Protein AF-A0A9K3GUU3-F1 (afdb_monomer)

Organism: Helianthus annuus (NCBI:txid4232)

pLDDT: mean 80.86, std 14.54, range [35.06, 93.25]

Radius of gyration: 13.68 Å; Cα contacts (8 Å, |Δi|>4): 96; chains: 1; bounding box: 31×30×43 Å

Mean predicted aligned error: 7.17 Å

Nearest PDB structures (foldseek):
  8bv0-assembly2_C  TM=9.321E-01  e=8.713E-09  Solanum lycopersicum
  8rfh-assembly1_B  TM=9.266E-01  e=1.737E-08  Nicotiana benthamiana
  8xuo-assembly1_G  TM=9.471E-01  e=4.451E-08  Solanum lycopersicum
  8xuq-assembly1_G  TM=9.417E-01  e=1.071E-07  Solanum lycopersicum
  9cc9-assembly1_L  TM=9.118E-01  e=7.351E-08  Nicotiana benthamiana

Foldseek 3Di:
DCQPVVLLVPDDPLLNVLLVVQVVDPQPDKDFLVVSLVVCVVVVSQDDDPPDDSSRSSVVSVVVCVVSVQKAQPDADPPPRHRGIIGGRPSDPDPD

Structure (mmCIF, N/CA/C/O backbone):
data_AF-A0A9K3GUU3-F1
#
_entry.id   AF-A0A9K3GUU3-F1
#
loop_
_atom_site.group_PDB
_atom_site.id
_atom_site.type_symbol
_atom_site.label_atom_id
_atom_site.label_alt_id
_atom_site.label_comp_id
_atom_site.label_asym_id
_atom_site.label_entity_id
_atom_site.label_seq_id
_atom_site.pdbx_PDB_ins_code
_atom_site.Cartn_x
_atom_site.Cartn_y
_atom_site.Cartn_z
_atom_site.occupancy
_atom_site.B_iso_or_equiv
_atom_site.auth_seq_id
_atom_site.auth_comp_id
_atom_site.auth_asym_id
_atom_site.auth_atom_id
_atom_site.pdbx_PDB_model_num
ATOM 1 N N . MET A 1 1 ? -5.216 -19.336 -17.689 1.00 35.31 1 MET A N 1
ATOM 2 C CA . MET A 1 1 ? -4.459 -18.652 -16.620 1.00 35.31 1 MET A CA 1
ATOM 3 C C . MET A 1 1 ? -5.342 -17.540 -16.080 1.00 35.31 1 MET A C 1
ATOM 5 O O . MET A 1 1 ? -5.417 -16.481 -16.681 1.00 35.31 1 MET A O 1
ATOM 9 N N . GLU A 1 2 ? -6.097 -17.820 -15.019 1.00 43.62 2 GLU A N 1
ATOM 10 C CA . GLU A 1 2 ? -7.077 -16.894 -14.423 1.00 43.62 2 GLU A CA 1
ATOM 11 C C . GLU A 1 2 ? -6.495 -16.187 -13.187 1.00 43.62 2 GLU A C 1
ATOM 13 O O . GLU A 1 2 ? -7.085 -16.182 -12.111 1.00 43.62 2 GLU A O 1
ATOM 18 N N . THR A 1 3 ? -5.297 -15.618 -13.292 1.00 51.69 3 THR A N 1
ATOM 19 C CA . THR A 1 3 ? -4.590 -15.059 -12.125 1.00 51.69 3 THR A CA 1
ATOM 20 C C . THR A 1 3 ? -5.152 -13.711 -11.655 1.00 51.69 3 THR A C 1
ATOM 22 O O . THR A 1 3 ? -5.137 -13.436 -10.459 1.00 51.69 3 THR A O 1
ATOM 25 N N . LEU A 1 4 ? -5.735 -12.901 -12.549 1.00 52.12 4 LEU A N 1
ATOM 26 C CA . LEU A 1 4 ? -6.394 -11.633 -12.192 1.00 52.12 4 LEU A CA 1
ATOM 27 C C . LEU A 1 4 ? -7.838 -11.834 -11.722 1.00 52.12 4 LEU A C 1
ATOM 29 O O . LEU A 1 4 ? -8.232 -11.304 -10.686 1.00 52.12 4 LEU A O 1
ATOM 33 N N . GLY A 1 5 ? -8.614 -12.632 -12.462 1.00 52.28 5 GLY A N 1
ATOM 34 C CA . GLY A 1 5 ? -10.029 -12.865 -12.171 1.00 52.28 5 GLY A CA 1
ATOM 35 C C . GLY A 1 5 ? -10.242 -13.560 -10.830 1.00 52.28 5 GLY A C 1
ATOM 36 O O . GLY A 1 5 ? -11.089 -13.133 -10.053 1.00 52.28 5 GLY A O 1
ATOM 37 N N . LEU A 1 6 ? -9.438 -14.578 -10.507 1.00 55.28 6 LEU A N 1
ATOM 38 C CA . LEU A 1 6 ? -9.591 -15.309 -9.249 1.00 55.28 6 LEU A CA 1
ATOM 39 C C . LEU A 1 6 ? -9.201 -14.446 -8.045 1.00 55.28 6 LEU A C 1
ATOM 41 O O . LEU A 1 6 ? -9.996 -14.336 -7.118 1.00 55.28 6 LEU A O 1
ATOM 45 N N . SER A 1 7 ? -8.053 -13.765 -8.054 1.00 61.53 7 SER A N 1
ATOM 46 C CA . SER A 1 7 ? -7.668 -12.901 -6.925 1.00 61.53 7 SER A CA 1
ATOM 47 C C . SER A 1 7 ? -8.637 -11.734 -6.718 1.00 61.53 7 SER A C 1
ATOM 49 O O . SER A 1 7 ? -8.968 -11.403 -5.582 1.00 61.53 7 SER A O 1
ATOM 51 N N . TYR A 1 8 ? -9.147 -11.153 -7.805 1.00 64.38 8 TYR A N 1
ATOM 52 C CA . TYR A 1 8 ? -10.132 -10.075 -7.764 1.00 64.38 8 TYR A CA 1
ATOM 53 C C . TYR A 1 8 ? -11.516 -10.536 -7.280 1.00 64.38 8 TYR A C 1
ATOM 55 O O . TYR A 1 8 ? -12.148 -9.844 -6.485 1.00 64.38 8 TYR A O 1
ATOM 63 N N . ASN A 1 9 ? -11.975 -11.720 -7.700 1.00 64.56 9 ASN A N 1
ATOM 64 C CA . ASN A 1 9 ? -13.272 -12.273 -7.291 1.00 64.56 9 ASN A CA 1
ATOM 65 C C . ASN A 1 9 ? -13.310 -12.685 -5.810 1.00 64.56 9 ASN A C 1
ATOM 67 O O . ASN A 1 9 ? -14.384 -12.712 -5.216 1.00 64.56 9 ASN A O 1
ATOM 71 N N . HIS A 1 10 ? -12.153 -12.973 -5.208 1.00 71.06 10 HIS A N 1
ATOM 72 C CA . HIS A 1 10 ? -12.026 -13.287 -3.779 1.00 71.06 10 HIS A CA 1
ATOM 73 C C . HIS A 1 10 ? -11.589 -12.077 -2.936 1.00 71.06 10 HIS A C 1
ATOM 75 O O . HIS A 1 10 ? -11.317 -12.216 -1.736 1.00 71.06 10 HIS A O 1
ATOM 81 N N . LEU A 1 11 ? -11.492 -10.889 -3.545 1.00 77.69 11 LEU A N 1
ATOM 82 C CA . LEU A 1 11 ? -11.156 -9.673 -2.825 1.00 77.69 11 LEU A CA 1
ATOM 83 C C . LEU A 1 11 ? -12.400 -9.120 -2.120 1.00 77.69 11 LEU A C 1
ATOM 85 O O . LEU A 1 11 ? -13.443 -8.952 -2.757 1.00 77.69 11 LEU A O 1
ATOM 89 N N . PRO A 1 12 ? -12.307 -8.789 -0.821 1.00 79.81 12 PRO A N 1
ATOM 90 C CA . PRO A 1 12 ? -13.337 -8.011 -0.156 1.00 79.81 12 PRO A CA 1
ATOM 91 C C . PRO A 1 12 ? -13.651 -6.736 -0.943 1.00 79.81 12 PRO A C 1
ATOM 93 O O . PRO A 1 12 ? -12.741 -6.088 -1.466 1.00 79.81 12 PRO A O 1
ATOM 96 N N . LEU A 1 13 ? -14.930 -6.354 -0.987 1.00 79.94 13 LEU A N 1
ATOM 97 C CA . LEU A 1 13 ? -15.406 -5.208 -1.772 1.00 79.94 13 LEU A CA 1
ATOM 98 C C . LEU A 1 13 ? -14.602 -3.927 -1.485 1.00 79.94 13 LEU A C 1
ATOM 100 O O . LEU A 1 13 ? -14.250 -3.207 -2.411 1.00 79.94 13 LEU A O 1
ATOM 104 N N . HIS A 1 14 ? -14.230 -3.709 -0.222 1.00 78.75 14 HIS A N 1
ATOM 105 C CA . HIS A 1 14 ? -13.461 -2.544 0.216 1.00 78.75 14 HIS A CA 1
ATOM 106 C C . HIS A 1 14 ? -12.008 -2.507 -0.300 1.00 78.75 14 HIS A C 1
ATOM 108 O O . HIS A 1 14 ? -11.449 -1.432 -0.472 1.00 78.75 14 HIS A O 1
ATOM 114 N N . LEU A 1 15 ? -11.385 -3.658 -0.591 1.00 84.25 15 LEU A N 1
ATOM 115 C CA . LEU A 1 15 ? -10.037 -3.708 -1.185 1.00 84.25 15 LEU A CA 1
ATOM 116 C C . LEU A 1 15 ? -10.074 -3.605 -2.711 1.00 84.25 15 LEU A C 1
ATOM 118 O O . LEU A 1 15 ? -9.070 -3.262 -3.338 1.00 84.25 15 LEU A O 1
ATOM 122 N N . ARG A 1 16 ? -11.223 -3.923 -3.315 1.00 85.19 16 ARG A N 1
ATOM 123 C CA . ARG A 1 16 ? -11.403 -3.986 -4.766 1.00 85.19 16 ARG A CA 1
ATOM 124 C C . ARG A 1 16 ? -11.196 -2.620 -5.410 1.00 85.19 16 ARG A C 1
ATOM 126 O O . ARG A 1 16 ? -10.490 -2.531 -6.409 1.00 85.19 16 ARG A O 1
ATOM 133 N N . GLU A 1 17 ? -11.753 -1.567 -4.820 1.00 87.75 17 GLU A N 1
ATOM 134 C CA . GLU A 1 17 ? -11.617 -0.194 -5.322 1.00 87.75 17 GLU A CA 1
ATOM 135 C C . GLU A 1 17 ? -10.170 0.305 -5.216 1.00 87.75 17 GLU A C 1
ATOM 137 O O . GLU A 1 17 ? -9.600 0.770 -6.204 1.00 87.75 17 GLU A O 1
ATOM 142 N N . CYS A 1 18 ? -9.521 0.093 -4.064 1.00 89.62 18 CYS A N 1
ATOM 143 C CA . CYS A 1 18 ? -8.106 0.417 -3.866 1.00 89.62 18 CYS A CA 1
ATOM 144 C C . CYS A 1 18 ? -7.189 -0.309 -4.862 1.00 89.62 18 CYS A C 1
ATOM 146 O O . CYS A 1 18 ? -6.256 0.292 -5.398 1.00 89.62 18 CYS A O 1
ATOM 148 N N . PHE A 1 19 ? -7.453 -1.592 -5.128 1.00 86.38 19 PHE A N 1
ATOM 149 C CA . PHE A 1 19 ? -6.684 -2.385 -6.086 1.00 86.38 19 PHE A CA 1
ATOM 150 C C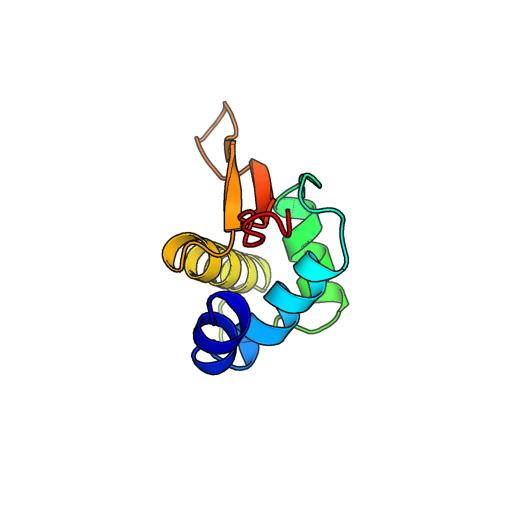 . PHE A 1 19 ? -6.901 -1.924 -7.535 1.00 86.38 19 PHE A C 1
ATOM 152 O O . PHE A 1 19 ? -5.933 -1.766 -8.277 1.00 86.38 19 PHE A O 1
ATOM 159 N N . LEU A 1 20 ? -8.147 -1.645 -7.935 1.00 85.44 20 LEU A N 1
ATOM 160 C CA . LEU A 1 20 ? -8.460 -1.110 -9.267 1.00 85.44 20 LEU A CA 1
ATOM 161 C C . LEU A 1 20 ? -7.799 0.243 -9.511 1.00 85.44 20 LEU A C 1
ATOM 163 O O . LEU A 1 20 ? -7.272 0.471 -10.597 1.00 85.44 20 LEU A O 1
ATOM 167 N N . TYR A 1 21 ? -7.787 1.113 -8.499 1.00 88.06 21 TYR A N 1
ATOM 168 C CA . TYR A 1 21 ? -7.117 2.407 -8.582 1.00 88.06 21 TYR A CA 1
ATOM 169 C C . TYR A 1 21 ? -5.637 2.251 -8.942 1.00 88.06 21 TYR A C 1
ATOM 171 O O . TYR A 1 21 ? -5.132 2.943 -9.821 1.00 88.06 21 TYR A O 1
ATOM 179 N N . LEU A 1 22 ? -4.947 1.301 -8.302 1.00 85.81 22 LEU A N 1
ATOM 180 C CA . LEU A 1 22 ? -3.553 0.992 -8.616 1.00 85.81 22 LEU A CA 1
ATOM 181 C C . LEU A 1 22 ? -3.392 0.453 -10.046 1.00 85.81 22 LEU A C 1
ATOM 183 O O . LEU A 1 22 ? -2.401 0.765 -10.699 1.00 85.81 22 LEU A O 1
ATOM 187 N N . GLY A 1 23 ? -4.360 -0.330 -10.532 1.00 83.25 23 GLY A N 1
ATOM 188 C CA . GLY A 1 23 ? -4.332 -0.958 -11.859 1.00 83.25 23 GLY A CA 1
ATOM 189 C C . GLY A 1 23 ? -4.510 0.016 -13.023 1.00 83.25 23 GLY A C 1
ATOM 190 O O . GLY A 1 23 ? -4.253 -0.349 -14.165 1.00 83.25 23 GLY A O 1
ATOM 191 N N . GLY A 1 24 ? -4.915 1.259 -12.751 1.00 83.75 24 GLY A N 1
ATOM 192 C CA . GLY A 1 24 ? -4.950 2.330 -13.749 1.00 83.75 24 GLY A CA 1
ATOM 193 C C . GLY A 1 24 ? -3.573 2.901 -14.109 1.00 83.75 24 GLY A C 1
ATOM 194 O O . GLY A 1 24 ? -3.474 3.712 -15.029 1.00 83.75 24 GLY A O 1
ATOM 195 N N . PHE A 1 25 ? -2.514 2.513 -13.394 1.00 83.62 25 PHE A N 1
ATOM 196 C CA . PHE A 1 25 ? -1.154 3.008 -13.606 1.00 83.62 25 PHE A CA 1
ATOM 197 C C . PHE A 1 25 ? -0.278 1.961 -14.308 1.00 83.62 25 PHE A C 1
ATOM 199 O O . PHE A 1 25 ? -0.566 0.767 -14.233 1.00 83.62 25 PHE A O 1
ATOM 206 N N . PRO A 1 26 ? 0.820 2.383 -14.967 1.00 81.25 26 PRO A N 1
ATOM 207 C CA . PRO A 1 26 ? 1.790 1.453 -15.534 1.00 81.25 26 PRO A CA 1
ATOM 208 C C . PRO A 1 26 ? 2.326 0.478 -14.479 1.00 81.25 26 PRO A C 1
ATOM 210 O O . PRO A 1 26 ? 2.520 0.849 -13.324 1.00 81.25 26 PRO A O 1
ATOM 213 N N . GLU A 1 27 ? 2.628 -0.744 -14.896 1.00 71.56 27 GLU A N 1
ATOM 214 C CA . GLU A 1 27 ? 3.014 -1.867 -14.031 1.00 71.56 27 GLU A CA 1
ATOM 215 C C . GLU A 1 27 ? 4.223 -1.575 -13.114 1.00 71.56 27 GLU A C 1
ATOM 217 O O . GLU A 1 27 ? 4.254 -1.944 -11.939 1.00 71.56 27 GLU A O 1
ATOM 222 N N . ASP A 1 28 ? 5.194 -0.810 -13.613 1.00 76.38 28 ASP A N 1
ATOM 223 C CA . ASP A 1 28 ? 6.381 -0.400 -12.856 1.00 76.38 28 ASP A CA 1
ATOM 224 C C . ASP A 1 28 ? 6.222 0.916 -12.086 1.00 76.38 28 ASP A C 1
ATOM 226 O O . ASP A 1 28 ? 7.181 1.424 -11.484 1.00 76.38 28 ASP A O 1
ATOM 230 N N . PHE A 1 29 ? 5.017 1.487 -12.069 1.00 85.88 29 PHE A N 1
ATOM 231 C CA . PHE A 1 29 ? 4.759 2.717 -11.345 1.00 85.88 29 PHE A CA 1
ATOM 232 C C . PHE A 1 29 ? 4.912 2.495 -9.836 1.00 85.88 29 PHE A C 1
ATOM 234 O O . PHE A 1 29 ? 4.238 1.678 -9.205 1.00 85.88 29 PHE A O 1
ATOM 241 N N . LYS A 1 30 ? 5.826 3.262 -9.235 1.00 89.75 30 LYS A N 1
ATOM 242 C CA . LYS A 1 30 ? 6.088 3.229 -7.795 1.00 89.75 30 LYS A CA 1
ATOM 243 C C . LYS A 1 30 ? 5.255 4.294 -7.104 1.00 89.75 30 LYS A C 1
ATOM 245 O O . LYS A 1 30 ? 5.522 5.488 -7.231 1.00 89.75 30 LYS A O 1
ATOM 250 N N . PHE A 1 31 ? 4.305 3.853 -6.298 1.00 90.56 31 PHE A N 1
ATOM 251 C CA . PHE A 1 31 ? 3.515 4.724 -5.447 1.00 90.56 31 PHE A CA 1
ATOM 252 C C . PHE A 1 31 ? 4.265 5.021 -4.158 1.00 90.56 31 PHE A C 1
ATOM 254 O O . PHE A 1 31 ? 4.697 4.106 -3.452 1.00 90.56 31 PHE A O 1
ATOM 261 N N . GLU A 1 32 ? 4.371 6.299 -3.800 1.00 92.69 32 GLU A N 1
ATOM 262 C CA . GLU A 1 32 ? 4.714 6.670 -2.432 1.00 92.69 32 GLU A CA 1
ATOM 263 C C . GLU A 1 32 ? 3.541 6.310 -1.516 1.00 92.69 32 GLU A C 1
ATOM 265 O O . GLU A 1 32 ? 2.432 6.809 -1.691 1.00 92.69 32 GLU A O 1
ATOM 270 N N . VAL A 1 33 ? 3.797 5.471 -0.511 1.00 91.31 33 VAL A N 1
ATOM 271 C CA . VAL A 1 33 ? 2.748 4.897 0.347 1.00 91.31 33 VAL A CA 1
ATOM 272 C C . VAL A 1 33 ? 1.944 5.968 1.065 1.00 91.31 33 VAL A C 1
ATOM 274 O O . VAL A 1 33 ? 0.729 5.851 1.157 1.00 91.31 33 VAL A O 1
ATOM 277 N N . LYS A 1 34 ? 2.599 7.043 1.527 1.00 90.06 34 LYS A N 1
ATOM 278 C CA . LYS A 1 34 ? 1.881 8.153 2.156 1.00 90.06 34 LYS A CA 1
ATOM 279 C C . LYS A 1 34 ? 0.893 8.746 1.158 1.00 90.06 34 LYS A C 1
ATOM 281 O O . LYS A 1 34 ? -0.300 8.712 1.407 1.00 90.06 34 LYS A O 1
ATOM 286 N N . ARG A 1 35 ? 1.368 9.195 -0.003 1.00 91.44 35 ARG A N 1
ATOM 287 C CA . ARG A 1 35 ? 0.514 9.787 -1.038 1.00 91.44 35 ARG A CA 1
ATOM 288 C C . ARG A 1 35 ? -0.625 8.859 -1.472 1.00 91.44 35 ARG A C 1
ATOM 290 O O . ARG A 1 35 ? -1.742 9.333 -1.619 1.00 91.44 35 ARG A O 1
ATOM 297 N N . LEU A 1 36 ? -0.361 7.563 -1.630 1.00 92.19 36 LEU A N 1
ATOM 298 C CA . LEU A 1 36 ? -1.378 6.576 -1.994 1.00 92.19 36 LEU A CA 1
ATOM 299 C C . LEU A 1 36 ? -2.520 6.504 -0.972 1.00 92.19 36 LEU A C 1
ATOM 301 O O . LEU A 1 36 ? -3.680 6.546 -1.362 1.00 92.19 36 LEU A O 1
ATOM 305 N N . MET A 1 37 ? -2.201 6.463 0.326 1.00 91.62 37 MET A N 1
ATOM 306 C CA . MET A 1 37 ? -3.226 6.447 1.377 1.00 91.62 37 MET A CA 1
ATOM 307 C C . MET A 1 37 ? -4.099 7.708 1.334 1.00 91.62 37 MET A C 1
ATOM 309 O O . MET A 1 37 ? -5.317 7.611 1.432 1.00 91.62 37 MET A O 1
ATOM 313 N N . TRP A 1 38 ? -3.494 8.882 1.126 1.00 91.44 38 TRP A N 1
ATOM 314 C CA . TRP A 1 38 ? -4.240 10.140 0.995 1.00 91.44 38 TRP A CA 1
ATOM 315 C C . TRP A 1 38 ? -5.151 10.154 -0.239 1.00 91.44 38 TRP A C 1
ATOM 317 O O . TRP A 1 38 ? -6.257 10.679 -0.162 1.00 91.44 38 TRP A O 1
ATOM 327 N N . LEU A 1 39 ? -4.717 9.554 -1.352 1.00 92.12 39 LEU A N 1
ATOM 328 C CA . LEU A 1 39 ? -5.542 9.414 -2.555 1.00 92.12 39 LEU A CA 1
ATOM 329 C C . LEU A 1 39 ? -6.746 8.508 -2.294 1.00 92.12 39 LEU A C 1
ATOM 331 O O . LEU A 1 39 ? -7.864 8.905 -2.583 1.00 92.12 39 LEU A O 1
ATOM 335 N N . TRP A 1 40 ? -6.557 7.345 -1.669 1.00 93.25 40 TRP A N 1
ATOM 336 C CA . TRP A 1 40 ? -7.683 6.464 -1.341 1.00 93.25 40 TRP A CA 1
ATOM 337 C C . TRP A 1 40 ? -8.695 7.099 -0.387 1.00 93.25 40 TRP A C 1
ATOM 339 O O . TRP A 1 40 ? -9.893 6.862 -0.518 1.00 93.25 40 TRP A O 1
ATOM 349 N N . VAL A 1 41 ? -8.229 7.922 0.554 1.00 91.00 41 VAL A N 1
ATOM 350 C CA . VAL A 1 41 ? -9.116 8.704 1.422 1.00 91.00 41 VAL A CA 1
ATOM 351 C C . VAL A 1 41 ? -9.876 9.765 0.619 1.00 91.00 41 VAL A C 1
ATOM 353 O O . VAL A 1 41 ? -11.080 9.907 0.800 1.00 91.00 41 VAL A O 1
ATOM 356 N N . ALA A 1 42 ? -9.200 10.489 -0.277 1.00 91.31 42 ALA A N 1
ATOM 357 C CA . ALA A 1 42 ? -9.817 11.536 -1.094 1.00 91.31 42 ALA A CA 1
ATOM 358 C C . ALA A 1 42 ? -10.856 10.991 -2.090 1.00 91.31 42 ALA A C 1
ATOM 360 O O . ALA A 1 42 ? -11.881 11.631 -2.305 1.00 91.31 42 ALA A O 1
ATOM 361 N N . GLU A 1 43 ? -10.613 9.807 -2.651 1.00 89.44 43 GLU A N 1
ATOM 362 C CA . GLU A 1 43 ? -11.550 9.098 -3.535 1.00 89.44 43 GLU A CA 1
ATOM 363 C C . GLU A 1 43 ? -12.718 8.446 -2.768 1.00 89.44 43 GLU A C 1
ATOM 365 O O . GLU A 1 43 ? -13.675 7.970 -3.371 1.00 89.44 43 GLU A O 1
ATOM 370 N N . GLY A 1 44 ? -12.663 8.416 -1.430 1.00 89.62 44 GLY A N 1
ATOM 371 C CA . GLY A 1 44 ? -13.717 7.845 -0.588 1.00 89.62 44 GLY A CA 1
ATOM 372 C C . GLY A 1 44 ? -13.679 6.321 -0.444 1.00 89.62 44 GLY A C 1
ATOM 373 O O . GLY A 1 44 ? -14.601 5.751 0.138 1.00 89.62 44 GLY A O 1
ATOM 374 N N . PHE A 1 45 ? -12.612 5.658 -0.906 1.00 90.19 45 PHE A N 1
ATOM 375 C CA . PHE A 1 45 ? -12.438 4.203 -0.759 1.00 90.19 45 PHE A CA 1
ATOM 376 C C . PHE A 1 45 ? -12.226 3.789 0.702 1.00 90.19 45 PHE A C 1
ATOM 378 O O . PHE A 1 45 ? -12.520 2.662 1.095 1.00 90.19 45 PHE A O 1
ATOM 385 N N . ILE A 1 46 ? -11.690 4.701 1.518 1.00 90.56 46 ILE A N 1
ATOM 386 C CA . ILE A 1 46 ? -11.465 4.484 2.946 1.00 90.56 46 ILE A CA 1
ATOM 387 C C . ILE A 1 46 ? -12.556 5.196 3.731 1.00 90.56 46 ILE A C 1
ATOM 389 O O . ILE A 1 46 ? -12.593 6.424 3.794 1.00 90.56 46 ILE A O 1
ATOM 393 N N . GLN A 1 47 ? -13.417 4.412 4.370 1.00 85.44 47 GLN A N 1
ATOM 394 C CA . GLN A 1 47 ? -14.442 4.923 5.271 1.00 85.44 47 GLN A CA 1
ATOM 395 C C . GLN A 1 47 ? -13.971 4.823 6.718 1.00 85.44 47 GLN A C 1
ATOM 397 O O . GLN A 1 47 ? -13.250 3.897 7.094 1.00 85.44 47 GLN A O 1
ATOM 402 N N . GLN A 1 48 ? -14.373 5.793 7.537 1.00 85.81 48 GLN A N 1
ATOM 403 C CA . GLN A 1 48 ? -14.057 5.774 8.956 1.00 85.81 48 GLN A CA 1
ATOM 404 C C . GLN A 1 48 ? -14.806 4.626 9.638 1.00 85.81 48 GLN A C 1
ATOM 406 O O . GLN A 1 48 ? -16.029 4.543 9.561 1.00 85.81 48 GLN A O 1
ATOM 411 N N . ASP A 1 49 ? -14.062 3.773 10.338 1.00 82.44 49 ASP A N 1
ATOM 412 C CA . ASP A 1 49 ? -14.608 2.669 11.120 1.00 82.44 49 ASP A CA 1
ATOM 413 C C . ASP A 1 49 ? -14.259 2.853 12.603 1.00 82.44 49 ASP A C 1
ATOM 415 O O . ASP A 1 49 ? -13.115 2.663 13.041 1.00 82.44 49 ASP A O 1
ATOM 419 N N . GLY A 1 50 ? -15.262 3.286 13.368 1.00 84.19 50 GLY A N 1
ATOM 420 C CA . GLY A 1 50 ? -15.148 3.569 14.794 1.00 84.19 50 GLY A CA 1
ATOM 421 C C . GLY A 1 50 ? -14.093 4.634 15.112 1.00 84.19 50 GLY A C 1
ATOM 422 O O . GLY A 1 50 ? -14.081 5.725 14.541 1.00 84.19 50 GLY A O 1
ATOM 423 N N . ASN A 1 51 ? -13.198 4.302 16.046 1.00 87.12 51 ASN A N 1
ATOM 424 C CA . ASN A 1 51 ? -12.163 5.213 16.550 1.00 87.12 51 ASN A CA 1
ATOM 425 C C . ASN A 1 51 ? -10.831 5.117 15.790 1.00 87.12 51 ASN A C 1
ATOM 427 O O . ASN A 1 51 ? -9.845 5.723 16.211 1.00 87.12 51 ASN A O 1
ATOM 431 N N . ARG A 1 52 ? -10.759 4.330 14.709 1.00 87.88 52 ARG A N 1
ATOM 432 C CA . ARG A 1 52 ? -9.527 4.205 13.922 1.00 87.88 52 ARG A CA 1
ATOM 433 C C . ARG A 1 52 ? -9.345 5.422 13.025 1.00 87.88 52 ARG A C 1
ATOM 435 O O . ARG A 1 52 ? -10.303 5.921 12.437 1.00 87.88 52 ARG A O 1
ATOM 442 N N . SER A 1 53 ? -8.102 5.886 12.905 1.00 90.50 53 SER A N 1
ATOM 443 C CA . SER A 1 53 ? -7.778 6.948 11.958 1.00 90.50 53 SER A CA 1
ATOM 444 C C . SER A 1 53 ? -7.891 6.427 10.522 1.00 90.50 53 SER A C 1
ATOM 446 O O . SER A 1 53 ? -7.619 5.255 10.251 1.00 90.50 53 SER A O 1
ATOM 448 N N . LEU A 1 54 ? -8.259 7.300 9.581 1.00 89.69 54 LEU A N 1
ATOM 449 C CA . LEU A 1 54 ? -8.314 6.945 8.158 1.00 89.69 54 LEU A CA 1
ATOM 450 C C . LEU A 1 54 ? -6.948 6.467 7.639 1.00 89.69 54 LEU A C 1
ATOM 452 O O . LEU A 1 54 ? -6.887 5.568 6.806 1.00 89.69 54 LEU A O 1
ATOM 456 N N . GLU A 1 55 ? -5.852 7.018 8.172 1.00 88.31 55 GLU A N 1
ATOM 457 C CA . GLU A 1 55 ? -4.496 6.572 7.837 1.00 88.31 55 GLU A CA 1
ATOM 458 C C . GLU A 1 55 ? -4.237 5.129 8.295 1.00 88.31 55 GLU A C 1
ATOM 460 O O . GLU A 1 55 ? -3.662 4.346 7.540 1.00 88.31 55 GLU A O 1
ATOM 465 N N . ASP A 1 56 ? -4.686 4.750 9.496 1.00 89.62 56 ASP A N 1
ATOM 466 C CA . ASP A 1 56 ? -4.526 3.382 10.002 1.00 89.62 56 ASP A CA 1
ATOM 467 C C . ASP A 1 56 ? -5.359 2.378 9.200 1.00 89.62 56 ASP A C 1
ATOM 469 O O . ASP A 1 56 ? -4.883 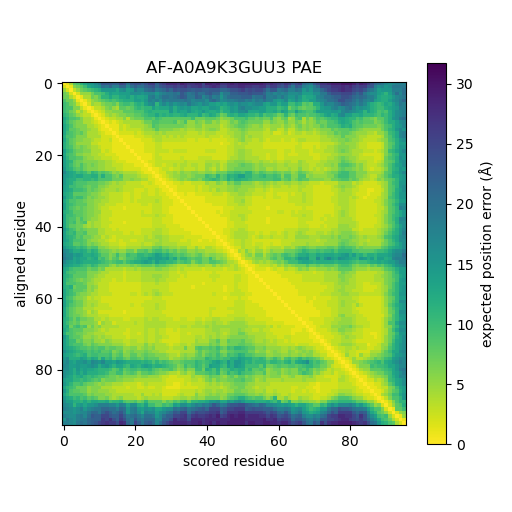1.278 8.909 1.00 89.62 56 ASP A O 1
ATOM 473 N N . ILE A 1 57 ? -6.577 2.759 8.798 1.00 91.50 57 ILE A N 1
ATOM 474 C CA . ILE A 1 57 ? -7.442 1.922 7.954 1.00 91.50 57 ILE A CA 1
ATOM 475 C C . ILE A 1 57 ? -6.807 1.744 6.569 1.00 91.50 57 ILE A C 1
ATOM 477 O O . ILE A 1 57 ? -6.641 0.613 6.112 1.00 91.50 57 ILE A O 1
ATOM 481 N N . ALA A 1 58 ? -6.363 2.836 5.937 1.00 91.44 58 ALA A N 1
ATOM 482 C CA . ALA A 1 58 ? -5.695 2.799 4.636 1.00 91.44 58 ALA A CA 1
ATOM 483 C C . ALA A 1 58 ? -4.409 1.959 4.670 1.00 91.44 58 ALA A C 1
ATOM 485 O O . ALA A 1 58 ? -4.120 1.197 3.744 1.00 91.44 58 ALA A O 1
ATOM 486 N N . LYS A 1 59 ? -3.641 2.061 5.759 1.00 90.12 59 LYS A N 1
ATOM 487 C CA . LYS A 1 59 ? -2.453 1.235 5.972 1.00 90.12 59 LYS A CA 1
ATOM 488 C C . LYS A 1 59 ? -2.815 -0.243 6.102 1.00 90.12 59 LYS A C 1
ATOM 490 O O . LYS A 1 59 ? -2.118 -1.064 5.514 1.00 90.12 59 LYS A O 1
ATOM 495 N N . GLY A 1 60 ? -3.883 -0.573 6.830 1.00 90.56 60 GLY A N 1
ATOM 496 C CA . GLY A 1 60 ? -4.404 -1.938 6.923 1.00 90.56 60 GLY A CA 1
ATOM 497 C C . GLY A 1 60 ? -4.752 -2.504 5.548 1.00 90.56 60 GLY A C 1
ATOM 498 O O . GLY A 1 60 ? -4.280 -3.577 5.196 1.00 90.56 60 GLY A O 1
ATOM 499 N N . TYR A 1 61 ? -5.453 -1.729 4.719 1.00 91.25 61 TYR A N 1
ATOM 500 C CA . TYR A 1 61 ? -5.818 -2.157 3.364 1.00 91.25 61 TYR A CA 1
ATOM 501 C C . TYR A 1 61 ? -4.586 -2.407 2.493 1.00 91.25 61 TYR A C 1
ATOM 503 O O . TYR A 1 61 ? -4.519 -3.399 1.770 1.00 91.25 61 TYR A O 1
ATOM 511 N N . LEU A 1 62 ? -3.575 -1.538 2.582 1.00 90.81 62 LEU A N 1
ATOM 512 C CA . LEU A 1 62 ? -2.316 -1.753 1.875 1.00 90.81 62 LEU A CA 1
ATOM 513 C C . LEU A 1 62 ? -1.602 -3.025 2.355 1.00 90.81 62 LEU A C 1
ATOM 515 O O . LEU A 1 62 ? -1.045 -3.744 1.531 1.00 90.81 62 LEU A O 1
ATOM 519 N N . MET A 1 63 ? -1.600 -3.298 3.662 1.00 89.69 63 MET A N 1
ATOM 520 C CA . MET A 1 63 ? -0.993 -4.511 4.218 1.00 89.69 63 MET A CA 1
ATOM 521 C C . MET A 1 63 ? -1.738 -5.764 3.754 1.00 89.69 63 MET A C 1
ATOM 523 O O . MET A 1 63 ? -1.085 -6.688 3.286 1.00 89.69 63 MET A O 1
ATOM 527 N N . ASP A 1 64 ? -3.071 -5.750 3.725 1.00 90.12 64 ASP A N 1
ATOM 528 C CA . ASP A 1 64 ? -3.869 -6.863 3.202 1.00 90.12 64 ASP A CA 1
ATOM 529 C C . ASP A 1 64 ? -3.580 -7.140 1.716 1.00 90.12 64 ASP A C 1
ATOM 531 O O . ASP A 1 64 ? -3.514 -8.293 1.290 1.00 90.12 64 ASP A O 1
ATOM 535 N N . LEU A 1 65 ? -3.386 -6.092 0.907 1.00 88.69 65 LEU A N 1
ATOM 536 C CA . LEU A 1 65 ? -2.994 -6.235 -0.500 1.00 88.69 65 LEU A CA 1
ATOM 537 C C . LEU A 1 65 ? -1.579 -6.813 -0.654 1.00 88.69 65 LEU A C 1
ATOM 539 O O . LEU A 1 65 ? -1.329 -7.583 -1.584 1.00 88.69 65 LEU A O 1
ATOM 543 N N . VAL A 1 66 ? -0.659 -6.461 0.247 1.00 87.81 66 VAL A N 1
ATOM 544 C CA . VAL A 1 66 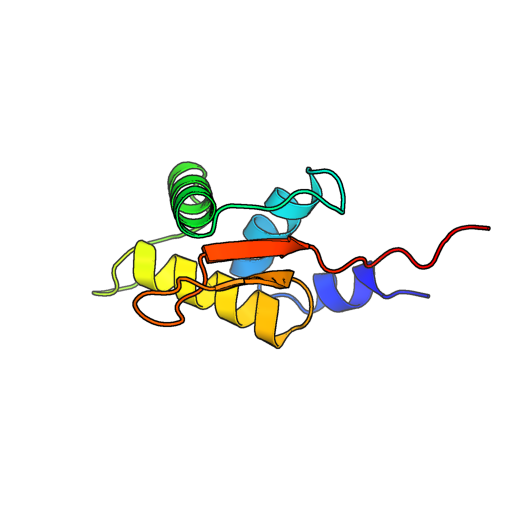? 0.698 -7.027 0.288 1.00 87.81 66 VAL A CA 1
ATOM 545 C C . VAL A 1 66 ? 0.660 -8.495 0.718 1.00 87.81 66 VAL A C 1
ATOM 547 O O . VAL A 1 66 ? 1.263 -9.329 0.050 1.00 87.81 66 VAL A O 1
ATOM 550 N N . ASP A 1 67 ? -0.098 -8.831 1.762 1.00 87.19 67 ASP A N 1
ATOM 551 C CA . ASP A 1 67 ? -0.232 -10.198 2.284 1.00 87.19 67 ASP A CA 1
ATOM 552 C C . ASP A 1 67 ? -0.899 -11.140 1.269 1.00 87.19 67 ASP A C 1
ATOM 554 O O . ASP A 1 67 ? -0.621 -12.339 1.229 1.00 87.19 67 ASP A O 1
ATOM 558 N N . ARG A 1 68 ? -1.738 -10.589 0.385 1.00 84.38 68 ARG A N 1
ATOM 559 C CA . ARG A 1 68 ? -2.349 -11.299 -0.750 1.00 84.38 68 ARG A CA 1
ATOM 560 C C . ARG A 1 68 ? -1.462 -11.349 -2.001 1.00 84.38 68 ARG A C 1
ATOM 562 O O . ARG A 1 68 ? -1.921 -11.833 -3.032 1.00 84.38 68 ARG A O 1
ATOM 569 N N . ASN A 1 69 ? -0.219 -10.866 -1.936 1.00 83.81 69 ASN A N 1
ATOM 570 C CA . ASN A 1 69 ? 0.728 -10.769 -3.058 1.00 83.81 69 ASN A CA 1
ATOM 571 C C . ASN A 1 69 ? 0.220 -9.953 -4.264 1.00 83.81 69 ASN A C 1
ATOM 573 O O . ASN A 1 69 ? 0.649 -10.172 -5.393 1.00 83.81 69 ASN A O 1
ATOM 577 N N . LEU A 1 70 ? -0.680 -8.991 -4.044 1.00 84.00 70 LEU A N 1
ATOM 578 C CA . LEU A 1 70 ? -1.197 -8.108 -5.100 1.00 84.00 70 LEU A CA 1
ATOM 579 C C . LEU A 1 70 ? -0.359 -6.840 -5.263 1.00 84.00 70 LEU A C 1
ATOM 581 O O . LEU A 1 70 ? -0.338 -6.220 -6.327 1.00 84.00 70 LEU A O 1
ATOM 585 N N . VAL A 1 71 ? 0.346 -6.454 -4.202 1.00 87.12 71 VAL A N 1
ATOM 586 C CA . VAL A 1 71 ? 1.210 -5.277 -4.152 1.00 87.12 71 VAL A CA 1
ATOM 587 C C . VAL A 1 71 ? 2.561 -5.677 -3.567 1.00 87.12 71 VAL A C 1
ATOM 589 O O . VAL A 1 71 ? 2.639 -6.362 -2.553 1.00 87.12 71 VAL A O 1
ATOM 592 N N . ILE A 1 72 ? 3.643 -5.215 -4.187 1.00 88.19 72 ILE A N 1
ATOM 593 C CA . ILE A 1 72 ? 5.018 -5.446 -3.739 1.00 88.19 72 ILE A CA 1
ATOM 594 C C . ILE A 1 72 ? 5.545 -4.196 -3.034 1.00 88.19 72 ILE A C 1
ATOM 596 O O . ILE A 1 72 ? 5.376 -3.064 -3.498 1.00 88.19 72 ILE A O 1
ATOM 600 N N . VAL A 1 73 ? 6.272 -4.389 -1.932 1.00 88.69 73 VAL A N 1
ATOM 601 C CA . VAL A 1 73 ? 7.011 -3.309 -1.266 1.00 88.69 73 VAL A CA 1
ATOM 602 C C . VAL A 1 73 ? 8.238 -2.929 -2.101 1.00 88.69 73 VAL A C 1
ATOM 604 O O . VAL A 1 73 ? 9.230 -3.649 -2.144 1.00 88.69 73 VAL A O 1
ATOM 607 N N . ALA A 1 74 ? 8.189 -1.756 -2.732 1.00 87.25 74 ALA A N 1
ATOM 608 C CA . ALA A 1 74 ? 9.248 -1.226 -3.593 1.00 87.25 74 ALA A CA 1
ATOM 609 C C . ALA A 1 74 ? 10.294 -0.390 -2.830 1.00 87.25 74 ALA A C 1
ATOM 611 O O . ALA A 1 74 ? 11.327 -0.015 -3.385 1.00 87.25 74 ALA A O 1
ATOM 612 N N . GLY A 1 75 ? 10.041 -0.063 -1.560 1.00 87.81 75 GLY A N 1
ATOM 613 C CA . GLY A 1 75 ? 11.012 0.629 -0.722 1.00 87.81 75 GLY A CA 1
ATOM 614 C C . GLY A 1 75 ? 10.572 0.776 0.727 1.00 87.81 75 GLY A C 1
ATOM 615 O O . GLY A 1 75 ? 9.390 0.963 1.022 1.00 87.81 75 GLY A O 1
ATOM 616 N N . ARG A 1 76 ? 11.552 0.762 1.633 1.00 88.31 76 ARG A N 1
ATOM 617 C CA . ARG A 1 76 ? 11.375 1.025 3.067 1.00 88.31 76 ARG A CA 1
ATOM 618 C C . ARG A 1 76 ? 12.080 2.311 3.491 1.00 88.31 76 ARG A C 1
ATOM 620 O O . ARG A 1 76 ? 13.071 2.731 2.891 1.00 88.31 76 ARG A O 1
ATOM 627 N N . ARG A 1 77 ? 11.550 2.967 4.520 1.00 85.12 77 ARG A N 1
ATOM 628 C CA . ARG A 1 77 ? 12.158 4.145 5.144 1.00 85.12 77 ARG A CA 1
ATOM 629 C C . ARG A 1 77 ? 13.391 3.713 5.932 1.00 85.12 77 ARG A C 1
ATOM 631 O O . ARG A 1 77 ? 13.325 2.769 6.710 1.00 85.12 77 ARG A O 1
ATOM 638 N N . LYS A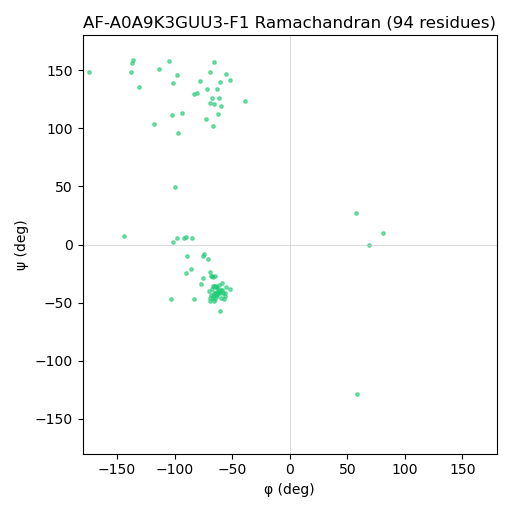 1 78 ? 14.497 4.446 5.779 1.00 82.06 78 LYS A N 1
ATOM 639 C CA . LYS A 1 78 ? 15.744 4.177 6.517 1.00 82.06 78 LYS A CA 1
ATOM 640 C C . LYS A 1 78 ? 15.612 4.424 8.025 1.00 82.06 78 LYS A C 1
ATOM 642 O O . LYS A 1 78 ? 16.316 3.795 8.796 1.00 82.06 78 LYS A O 1
ATOM 647 N N . SER A 1 79 ? 14.723 5.331 8.431 1.00 83.62 79 SER A N 1
ATOM 648 C CA . SER A 1 79 ? 14.584 5.763 9.824 1.00 83.62 79 SER A CA 1
ATOM 649 C C . SER A 1 79 ? 13.845 4.771 10.721 1.00 83.62 79 SER A C 1
ATOM 651 O O . SER A 1 79 ? 14.149 4.695 11.903 1.00 83.62 79 SER A O 1
ATOM 653 N N . ASN A 1 80 ? 12.860 4.041 10.192 1.00 80.88 80 ASN A N 1
ATOM 654 C CA . ASN A 1 80 ? 12.001 3.169 11.000 1.00 80.88 80 ASN A CA 1
ATOM 655 C C . ASN A 1 80 ? 11.582 1.867 10.298 1.00 80.88 80 ASN A C 1
ATOM 657 O O . ASN A 1 80 ? 10.699 1.169 10.785 1.00 80.88 80 ASN A O 1
ATOM 661 N N . GLY A 1 81 ? 12.135 1.568 9.118 1.00 80.38 81 GLY A N 1
ATOM 662 C CA . GLY A 1 81 ? 11.790 0.372 8.344 1.00 80.38 81 GLY A CA 1
ATOM 663 C C . GLY A 1 81 ? 10.376 0.362 7.746 1.00 80.38 81 GLY A C 1
ATOM 664 O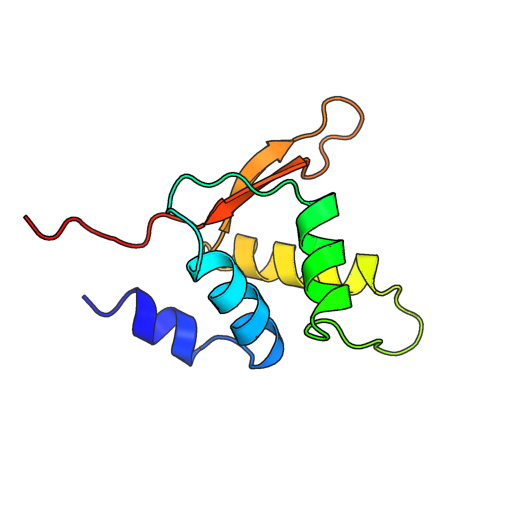 O . GLY A 1 81 ? 10.029 -0.592 7.051 1.00 80.38 81 GLY A O 1
ATOM 665 N N . GLY A 1 82 ? 9.566 1.405 7.959 1.00 83.31 82 GLY A N 1
ATOM 666 C CA . GLY A 1 82 ? 8.192 1.480 7.458 1.00 83.31 82 GLY A CA 1
ATOM 667 C C . GLY A 1 82 ? 8.116 1.534 5.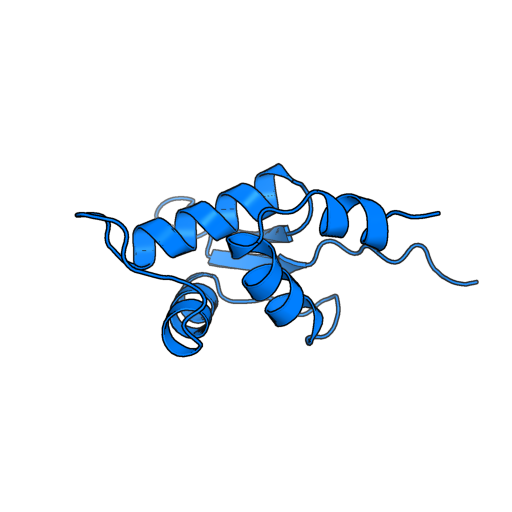931 1.00 83.31 82 GLY A C 1
ATOM 668 O O . GLY A 1 82 ? 9.071 1.949 5.268 1.00 83.31 82 GLY A O 1
ATOM 669 N N . LEU A 1 83 ? 6.975 1.140 5.355 1.00 85.25 83 LEU A N 1
ATOM 670 C CA . LEU A 1 83 ? 6.789 1.177 3.905 1.00 85.25 83 LEU A CA 1
ATOM 671 C C . LEU A 1 83 ? 6.910 2.626 3.398 1.00 85.25 83 LEU A C 1
ATOM 673 O O . LEU A 1 83 ? 6.263 3.551 3.894 1.00 85.25 83 LEU A O 1
ATOM 677 N N . LYS A 1 84 ? 7.791 2.827 2.418 1.00 89.81 84 LYS A N 1
ATOM 678 C CA . LYS A 1 84 ? 8.003 4.112 1.741 1.00 89.81 84 LYS A CA 1
ATOM 679 C C . LYS A 1 84 ? 7.337 4.107 0.376 1.00 89.81 84 LYS A C 1
ATOM 681 O O . LYS A 1 84 ? 6.656 5.067 0.030 1.00 89.81 84 LYS A O 1
ATOM 686 N N . ALA A 1 85 ? 7.559 3.038 -0.378 1.00 90.75 85 ALA A N 1
ATOM 687 C CA . ALA A 1 85 ? 7.043 2.889 -1.723 1.00 90.75 85 ALA A CA 1
ATOM 688 C C . ALA A 1 85 ? 6.521 1.473 -1.946 1.00 90.75 85 ALA A C 1
ATOM 690 O O . ALA A 1 85 ? 7.052 0.512 -1.383 1.00 90.75 85 ALA A O 1
ATOM 691 N N . CYS A 1 86 ? 5.509 1.360 -2.792 1.00 90.56 86 CYS A N 1
ATOM 692 C CA . CYS A 1 86 ? 4.949 0.097 -3.246 1.00 90.56 86 CYS A CA 1
ATOM 693 C C . CYS A 1 86 ? 4.689 0.150 -4.754 1.00 90.56 86 CYS A C 1
ATOM 695 O O . CYS A 1 86 ? 4.629 1.236 -5.330 1.00 90.56 86 CYS A O 1
ATOM 697 N N . LYS A 1 87 ? 4.594 -1.014 -5.389 1.00 89.44 87 LYS A N 1
ATOM 698 C CA . LYS A 1 87 ? 4.182 -1.152 -6.787 1.00 89.44 87 LYS A CA 1
ATOM 699 C C . LYS A 1 87 ? 3.209 -2.312 -6.921 1.00 89.44 87 LYS A C 1
ATOM 701 O O . LYS A 1 87 ? 3.224 -3.205 -6.073 1.00 89.44 87 LYS A O 1
ATOM 706 N N . MET A 1 88 ? 2.381 -2.303 -7.957 1.00 86.00 88 MET A N 1
ATOM 707 C CA . MET A 1 88 ? 1.555 -3.469 -8.251 1.00 86.00 88 MET A CA 1
ATOM 708 C C . MET A 1 88 ? 2.471 -4.668 -8.524 1.00 86.00 88 MET A C 1
ATOM 710 O O . MET A 1 88 ? 3.555 -4.513 -9.094 1.00 86.00 88 MET A O 1
ATOM 714 N N . HIS A 1 89 ? 2.093 -5.846 -8.030 1.00 82.06 89 HIS A N 1
ATOM 715 C CA . HIS A 1 89 ? 2.769 -7.060 -8.463 1.00 82.06 89 HIS A CA 1
ATOM 716 C C . HIS A 1 89 ? 2.515 -7.220 -9.960 1.00 82.06 89 HIS A C 1
ATOM 718 O O . HIS A 1 89 ? 1.379 -7.057 -10.393 1.00 82.06 89 HIS A O 1
ATOM 724 N N . ASP A 1 90 ? 3.542 -7.523 -10.748 1.00 66.19 90 ASP A N 1
ATOM 725 C CA . ASP A 1 90 ? 3.318 -7.854 -12.149 1.00 66.19 90 ASP A CA 1
ATOM 726 C C . ASP A 1 90 ? 2.455 -9.124 -12.204 1.00 66.19 90 ASP A C 1
ATOM 728 O O . ASP A 1 90 ? 2.845 -10.184 -11.704 1.00 66.19 90 ASP A O 1
ATOM 732 N N . LEU A 1 91 ? 1.220 -8.987 -12.677 1.00 62.38 91 LEU A N 1
ATOM 733 C CA . LEU A 1 91 ? 0.269 -10.091 -12.817 1.00 62.38 91 LEU A CA 1
ATOM 734 C C . LEU A 1 91 ? 0.191 -10.564 -14.275 1.00 62.38 91 LEU A C 1
ATOM 736 O O . LEU A 1 91 ? -0.588 -11.473 -14.579 1.00 62.38 91 LEU A O 1
ATOM 740 N N . ILE A 1 92 ? 0.995 -9.971 -15.165 1.00 51.44 92 ILE A N 1
ATOM 741 C CA . ILE A 1 92 ? 1.056 -10.289 -16.584 1.00 51.44 92 ILE A CA 1
ATOM 742 C C . ILE A 1 92 ? 2.221 -11.256 -16.805 1.00 51.44 92 ILE A C 1
ATOM 744 O O . ILE A 1 92 ? 3.371 -10.892 -17.017 1.00 51.44 92 ILE A O 1
ATOM 748 N N . GLY A 1 93 ? 1.896 -12.549 -16.835 1.00 46.50 93 GLY A N 1
ATOM 749 C CA . GLY A 1 93 ? 2.663 -13.453 -17.683 1.00 46.50 93 GLY A CA 1
ATOM 750 C C . GLY A 1 93 ? 2.521 -12.946 -19.115 1.00 46.50 93 GLY A C 1
ATOM 751 O O . GLY A 1 93 ? 1.399 -12.825 -19.607 1.00 46.50 93 GLY A O 1
ATOM 752 N N . SER A 1 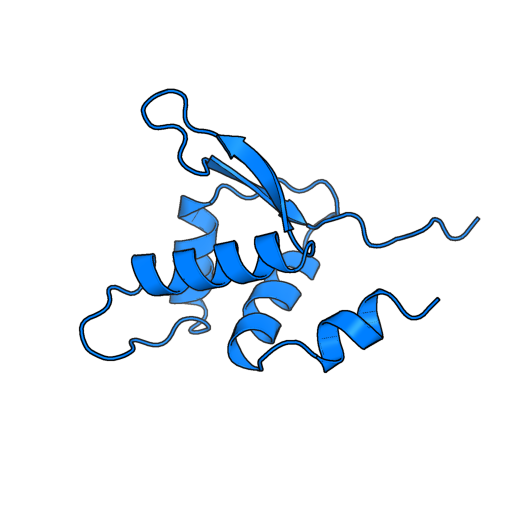94 ? 3.639 -12.595 -19.742 1.00 36.09 94 SER A N 1
ATOM 753 C CA . SER A 1 94 ? 3.724 -12.123 -21.120 1.00 36.09 94 SER A CA 1
ATOM 754 C C . SER A 1 94 ? 2.771 -12.889 -22.041 1.00 36.09 94 SER A C 1
ATOM 756 O O . SER A 1 94 ? 2.882 -14.111 -22.171 1.00 36.09 94 SER A O 1
ATOM 758 N N . TYR A 1 95 ? 1.884 -12.181 -22.734 1.00 41.06 95 TYR A N 1
ATOM 759 C CA . TYR A 1 95 ? 1.472 -12.655 -24.048 1.00 41.06 95 TYR A CA 1
ATOM 760 C C . TYR A 1 95 ? 2.717 -12.546 -24.932 1.00 41.06 95 TYR A C 1
ATOM 762 O O . TYR A 1 95 ? 3.146 -11.443 -25.270 1.00 41.06 95 TYR A O 1
ATOM 770 N N . ALA A 1 96 ? 3.358 -13.692 -25.158 1.00 35.06 96 ALA A N 1
ATOM 771 C CA . ALA A 1 96 ? 4.278 -13.878 -26.270 1.00 35.06 96 ALA A CA 1
ATOM 772 C C . ALA A 1 96 ? 3.501 -13.826 -27.592 1.00 35.06 96 ALA A C 1
ATOM 774 O O . ALA A 1 96 ? 2.328 -14.275 -27.594 1.00 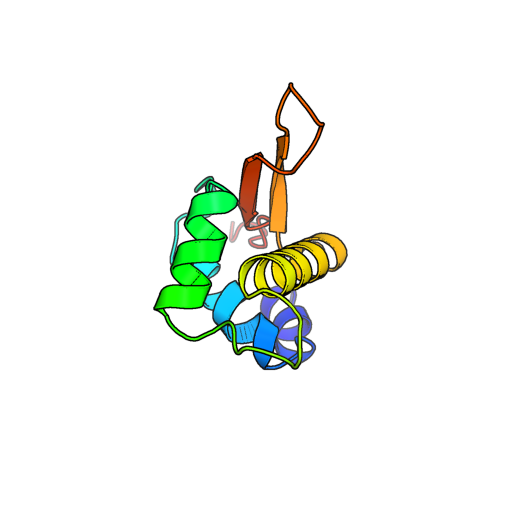35.06 96 ALA A 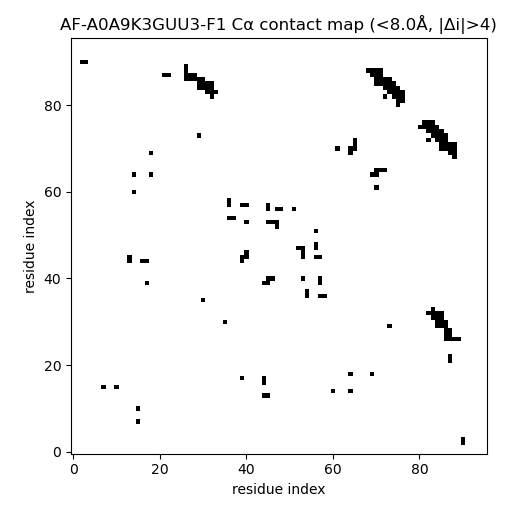O 1
#

InterPro domains:
  IPR036388 Winged helix-like DNA-binding domain superfamily [G3DSA:1.10.10.10] (2-96)
  IPR044974 Disease resistance protein, plants [PTHR23155] (3-94)
  IPR058922 Disease resistance protein, winged helix domain [PF23559] (25-92)

Secondary structure (DSSP, 8-state):
--HHHHHHHTS-HHHHHHHHHHHTS-TT--EEHHHHHHHHHHTT-S---TT--HHHHHHHHHHHHHHTTSEEEEEE-TTT--EEEEEE--------

Solvent-accessible surface area (backbone atoms only — not comparable to full-atom values): 5756 Å² total; per-residue (Å²): 135,64,68,64,62,52,57,56,73,71,42,56,75,70,52,45,56,59,50,52,61,57,66,76,48,66,65,85,47,70,41,46,42,67,62,49,43,55,47,38,45,73,74,55,60,52,70,79,60,85,90,51,51,62,68,58,51,37,50,48,52,52,47,54,36,36,79,68,64,51,33,39,83,70,36,60,36,90,89,75,63,46,79,39,23,29,24,54,40,84,78,73,77,76,88,125

Sequence (96 aa):
METLGLSYNHLPLHLRECFLYLGGFPEDFKFEVKRLMWLWVAEGFIQQDGNRSLEDIAKGYLMDLVDRNLVIVAGRRKSNGGLKACKMHDLIGSYA